Protein AF-A0A9X3MPL4-F1 (afdb_monomer)

Mean predicted aligned error: 15.02 Å

pLDDT: mean 76.93, std 14.43, range [50.47, 96.94]

Structure (mmCIF, N/CA/C/O backbone):
data_AF-A0A9X3MPL4-F1
#
_entry.id   AF-A0A9X3MPL4-F1
#
loop_
_atom_site.group_PDB
_atom_site.id
_atom_site.type_symbol
_atom_site.label_atom_id
_atom_site.label_alt_id
_atom_site.label_comp_id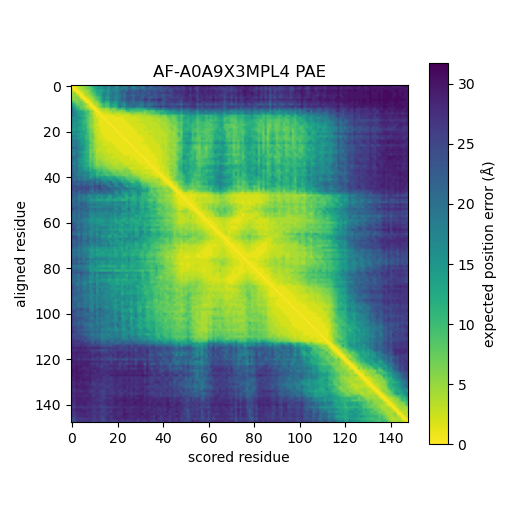
_atom_site.label_asym_id
_atom_site.label_entity_id
_atom_site.label_seq_id
_atom_site.pdbx_PDB_ins_code
_atom_site.Cartn_x
_atom_site.Cartn_y
_atom_site.Cartn_z
_atom_site.occupancy
_atom_site.B_iso_or_equiv
_atom_site.auth_seq_id
_atom_site.auth_comp_id
_atom_site.auth_asym_id
_atom_site.auth_atom_id
_atom_site.pdbx_PDB_model_num
ATOM 1 N N . MET A 1 1 ? 54.221 -13.368 -24.491 1.00 50.50 1 MET A N 1
ATOM 2 C CA . MET A 1 1 ? 53.294 -12.358 -23.941 1.00 50.50 1 MET A CA 1
ATOM 3 C C . MET A 1 1 ? 52.778 -11.534 -25.106 1.00 50.50 1 MET A C 1
ATOM 5 O O . MET A 1 1 ? 53.402 -10.558 -25.491 1.00 50.50 1 MET A O 1
ATOM 9 N N . THR A 1 2 ? 51.720 -12.015 -25.748 1.00 53.31 2 THR A N 1
ATOM 10 C CA . THR A 1 2 ? 51.053 -11.342 -26.865 1.00 53.31 2 THR A CA 1
ATOM 11 C C . THR A 1 2 ? 50.016 -10.391 -26.282 1.00 53.31 2 THR A C 1
ATOM 13 O O . THR A 1 2 ? 49.082 -10.825 -25.610 1.00 53.31 2 THR A O 1
ATOM 16 N N . LEU A 1 3 ? 50.263 -9.094 -26.461 1.00 55.28 3 LEU A N 1
ATOM 17 C CA . LEU A 1 3 ? 49.331 -8.016 -26.155 1.00 55.28 3 LEU A CA 1
ATOM 18 C C . LEU A 1 3 ? 48.072 -8.214 -26.999 1.00 55.28 3 LEU A C 1
ATOM 20 O O . LEU A 1 3 ? 48.168 -8.443 -28.200 1.00 55.28 3 LEU A O 1
ATOM 24 N N . ALA A 1 4 ? 46.926 -8.177 -26.327 1.00 55.19 4 ALA A N 1
ATOM 25 C CA . ALA A 1 4 ? 45.611 -8.320 -26.919 1.00 55.19 4 ALA A CA 1
ATOM 26 C C . ALA A 1 4 ? 45.411 -7.287 -28.033 1.00 55.19 4 ALA A C 1
ATOM 28 O O . ALA A 1 4 ? 45.520 -6.082 -27.792 1.00 55.19 4 ALA A O 1
ATOM 29 N N . ASP A 1 5 ? 45.104 -7.782 -29.231 1.00 50.47 5 ASP A N 1
ATOM 30 C CA . ASP A 1 5 ? 44.473 -7.011 -30.289 1.00 50.47 5 ASP A CA 1
ATOM 31 C C . ASP A 1 5 ? 43.223 -6.352 -29.701 1.00 50.47 5 ASP A C 1
ATOM 33 O O . ASP A 1 5 ? 42.246 -7.016 -29.352 1.00 50.47 5 ASP A O 1
ATOM 37 N N . ALA A 1 6 ? 43.290 -5.034 -29.521 1.00 58.22 6 ALA A N 1
ATOM 38 C CA . ALA A 1 6 ? 42.130 -4.226 -29.213 1.00 58.22 6 ALA A CA 1
ATOM 39 C C . ALA A 1 6 ? 41.207 -4.318 -30.429 1.00 58.22 6 ALA A C 1
ATOM 41 O O . ALA A 1 6 ? 41.437 -3.646 -31.436 1.00 58.22 6 ALA A O 1
ATOM 42 N N . GLU A 1 7 ? 40.222 -5.215 -30.349 1.00 56.03 7 GLU A N 1
ATOM 43 C CA . GLU A 1 7 ? 39.146 -5.356 -31.320 1.00 56.03 7 GLU A CA 1
ATOM 44 C C . GLU A 1 7 ? 38.640 -3.961 -31.682 1.00 56.03 7 GLU A C 1
ATOM 46 O O . GLU A 1 7 ? 38.057 -3.246 -30.863 1.00 56.03 7 GLU A O 1
ATOM 51 N N . ALA A 1 8 ? 38.934 -3.557 -32.917 1.00 55.25 8 ALA A N 1
ATOM 52 C CA . ALA A 1 8 ? 38.439 -2.335 -33.507 1.00 55.25 8 ALA A CA 1
ATOM 53 C C . ALA A 1 8 ? 36.913 -2.430 -33.524 1.00 55.25 8 ALA A C 1
ATOM 55 O O . ALA A 1 8 ? 36.325 -3.046 -34.414 1.00 55.25 8 ALA A O 1
ATOM 56 N N . THR A 1 9 ? 36.265 -1.852 -32.512 1.00 65.31 9 THR A N 1
ATOM 57 C CA . THR A 1 9 ? 34.815 -1.697 -32.503 1.00 65.31 9 THR A CA 1
ATOM 58 C C . THR A 1 9 ? 34.434 -0.993 -33.805 1.00 65.31 9 THR A C 1
ATOM 60 O O . THR A 1 9 ? 34.979 0.083 -34.076 1.00 65.31 9 THR A O 1
ATOM 63 N N . PRO A 1 10 ? 33.564 -1.592 -34.639 1.00 63.91 10 PRO A N 1
ATOM 64 C CA . PRO A 1 10 ? 33.176 -1.019 -35.923 1.00 63.91 10 PRO A CA 1
ATOM 65 C C . PRO A 1 10 ? 32.709 0.420 -35.709 1.00 63.91 10 PRO A C 1
ATOM 67 O O . PRO A 1 10 ? 32.090 0.707 -34.688 1.00 63.91 10 PRO A O 1
ATOM 70 N N . GLY A 1 11 ? 33.049 1.319 -36.638 1.00 73.31 11 GLY A N 1
ATOM 71 C CA . GLY A 1 11 ? 32.842 2.768 -36.542 1.00 73.31 11 GLY A CA 1
ATOM 72 C C . GLY A 1 11 ? 31.374 3.175 -36.416 1.00 73.31 11 GLY A C 1
ATOM 73 O O . GLY A 1 11 ? 30.777 3.697 -37.356 1.00 73.31 11 GLY A O 1
ATOM 74 N N . VAL A 1 12 ? 30.781 2.940 -35.249 1.00 76.06 12 VAL A N 1
ATOM 75 C CA . VAL A 1 12 ? 29.453 3.420 -34.900 1.00 76.06 12 VAL A CA 1
ATOM 76 C C . VAL A 1 12 ? 29.569 4.929 -34.778 1.00 76.06 12 VAL A C 1
ATOM 78 O O . VAL A 1 12 ? 30.249 5.452 -33.897 1.00 76.06 12 VAL A O 1
ATOM 81 N N . ASN A 1 13 ? 28.914 5.633 -35.698 1.00 86.31 13 ASN A N 1
ATOM 82 C CA . ASN A 1 13 ? 28.825 7.082 -35.650 1.00 86.31 13 ASN A CA 1
ATOM 83 C C . ASN A 1 13 ? 28.270 7.491 -34.267 1.00 86.31 13 ASN A C 1
ATOM 85 O O . ASN A 1 13 ? 27.214 6.980 -33.876 1.00 86.31 13 ASN A O 1
ATOM 89 N N . PRO A 1 14 ? 28.938 8.389 -33.517 1.00 86.88 14 PRO A N 1
ATOM 90 C CA . PRO A 1 14 ? 28.518 8.772 -32.166 1.00 86.88 14 PRO A CA 1
ATOM 91 C C . PRO A 1 14 ? 27.070 9.275 -32.118 1.00 86.88 14 PRO A C 1
ATOM 93 O O . PRO A 1 14 ? 26.373 9.053 -31.130 1.00 86.88 14 PRO A O 1
ATOM 96 N N . VAL A 1 15 ? 26.579 9.872 -33.209 1.00 89.19 15 VAL A N 1
ATOM 97 C CA . VAL A 1 15 ? 25.176 10.291 -33.344 1.00 89.19 15 VAL A CA 1
ATOM 98 C C . VAL A 1 15 ? 24.225 9.097 -33.232 1.00 89.19 15 VAL A C 1
ATOM 100 O O . VAL A 1 15 ? 23.222 9.164 -32.525 1.00 89.19 15 VAL A O 1
ATOM 103 N N . VAL A 1 16 ? 24.554 7.977 -33.879 1.00 90.94 16 VAL A N 1
ATOM 104 C CA . VAL A 1 16 ? 23.744 6.751 -33.843 1.00 90.94 16 VAL A CA 1
ATOM 105 C C . VAL A 1 16 ? 23.752 6.144 -32.439 1.00 90.94 16 VAL A C 1
ATOM 107 O O . VAL A 1 16 ? 22.699 5.750 -31.942 1.00 90.94 16 VAL A O 1
ATOM 110 N N . ALA A 1 17 ? 24.901 6.137 -31.756 1.00 89.56 17 ALA A N 1
ATOM 111 C CA . ALA A 1 17 ? 24.995 5.644 -30.381 1.00 89.56 17 ALA A CA 1
ATOM 112 C C . ALA A 1 17 ? 24.127 6.465 -29.405 1.00 89.56 17 ALA A C 1
ATOM 114 O O . ALA A 1 17 ? 23.395 5.891 -28.596 1.00 89.56 17 ALA A O 1
ATOM 115 N N . ILE A 1 18 ? 24.142 7.800 -29.514 1.00 93.44 18 ILE A N 1
ATOM 116 C CA . ILE A 1 18 ? 23.319 8.693 -28.679 1.00 93.44 18 ILE A CA 1
ATOM 117 C C . ILE A 1 18 ? 21.821 8.462 -28.930 1.00 93.44 18 ILE A C 1
ATOM 119 O O . ILE A 1 18 ? 21.031 8.415 -27.982 1.00 93.44 18 ILE A O 1
ATOM 123 N N . LEU A 1 19 ? 21.413 8.274 -30.188 1.00 95.06 19 LEU A N 1
ATOM 124 C CA . LEU A 1 19 ? 20.019 7.978 -30.532 1.00 95.06 19 LEU A CA 1
ATOM 125 C C . LEU A 1 19 ? 19.551 6.643 -29.936 1.00 95.06 19 LEU A C 1
ATOM 127 O O . LEU A 1 19 ? 18.458 6.576 -29.379 1.00 95.06 19 LEU A O 1
ATOM 131 N N . ILE A 1 20 ? 20.384 5.600 -29.979 1.00 94.56 20 ILE A N 1
ATOM 132 C CA . ILE A 1 20 ? 20.049 4.296 -29.387 1.00 94.56 20 ILE A CA 1
AT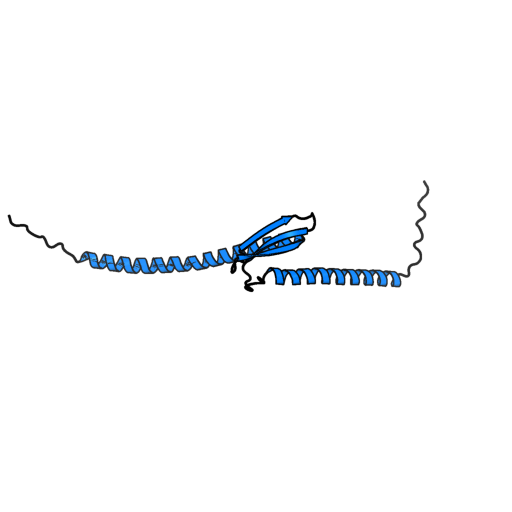OM 133 C C . ILE A 1 20 ? 19.930 4.405 -27.862 1.00 94.56 20 ILE A C 1
ATOM 135 O O . ILE A 1 20 ? 18.941 3.945 -27.290 1.00 94.56 20 ILE A O 1
ATOM 139 N N . LEU A 1 21 ? 20.899 5.044 -27.198 1.00 95.81 21 LEU A N 1
ATOM 140 C CA . LEU A 1 21 ? 20.888 5.194 -25.740 1.00 95.81 21 LEU A CA 1
ATOM 141 C C . LEU A 1 21 ? 19.695 6.023 -25.255 1.00 95.81 21 LEU A C 1
ATOM 143 O O . LEU A 1 21 ? 19.040 5.645 -24.285 1.00 95.81 21 LEU A O 1
ATOM 147 N N . SER A 1 22 ? 19.375 7.121 -25.943 1.00 94.75 22 SER A N 1
ATOM 148 C CA . SER A 1 22 ? 18.213 7.951 -25.605 1.00 94.75 22 SER A CA 1
ATOM 149 C C . SER A 1 22 ? 16.891 7.216 -25.831 1.00 94.75 22 SER A C 1
ATOM 151 O O . SER A 1 22 ? 16.008 7.283 -24.974 1.00 94.75 22 SER A O 1
ATOM 153 N N . ALA A 1 23 ? 16.765 6.445 -26.916 1.00 96.75 23 ALA A N 1
ATOM 154 C CA . ALA A 1 23 ? 15.596 5.606 -27.159 1.00 96.75 23 ALA A CA 1
ATOM 155 C C . ALA A 1 23 ? 15.430 4.534 -26.069 1.00 96.75 23 ALA A C 1
ATOM 157 O O . ALA A 1 23 ? 14.341 4.388 -25.512 1.00 96.75 23 ALA A O 1
ATOM 158 N N . MET A 1 24 ? 16.506 3.830 -25.702 1.00 96.19 24 MET A N 1
ATOM 159 C CA . MET A 1 24 ? 16.485 2.848 -24.614 1.00 96.19 24 MET A CA 1
ATOM 160 C C . MET A 1 24 ? 16.114 3.479 -23.270 1.00 96.19 24 MET A C 1
ATOM 162 O O . MET A 1 24 ? 15.264 2.944 -22.557 1.00 96.19 24 MET A O 1
ATOM 166 N N . ALA A 1 25 ? 16.705 4.627 -22.934 1.00 96.94 25 ALA A N 1
ATOM 167 C CA . ALA A 1 25 ? 16.374 5.361 -21.719 1.00 96.94 25 ALA A CA 1
ATOM 168 C C . ALA A 1 25 ? 14.894 5.777 -21.704 1.00 96.94 25 ALA A C 1
ATOM 170 O O . ALA A 1 25 ? 14.213 5.583 -20.698 1.00 96.94 25 ALA A O 1
ATOM 171 N N . GLY A 1 26 ? 14.366 6.268 -22.828 1.00 96.88 26 GLY A N 1
ATOM 172 C CA . GLY A 1 26 ? 12.952 6.613 -22.972 1.00 96.88 26 GLY A CA 1
ATOM 173 C C . GLY A 1 26 ? 12.025 5.416 -22.750 1.00 96.88 26 GLY A C 1
ATOM 174 O O . GLY A 1 26 ? 11.061 5.517 -21.990 1.00 96.88 26 GLY A O 1
ATOM 175 N N . VAL A 1 27 ? 12.338 4.260 -23.345 1.00 95.88 27 VAL A N 1
ATOM 176 C CA . VAL A 1 27 ? 11.569 3.020 -23.144 1.00 95.88 27 VAL A CA 1
ATOM 177 C C . VAL A 1 27 ? 11.585 2.601 -21.676 1.00 95.88 27 VAL A C 1
ATOM 179 O O . VAL A 1 27 ? 10.525 2.310 -21.121 1.00 95.88 27 VAL A O 1
ATOM 182 N N . LEU A 1 28 ? 12.752 2.624 -21.023 1.00 94.81 28 LEU A N 1
ATOM 183 C CA . LEU A 1 28 ? 12.864 2.306 -19.600 1.00 94.81 28 LEU A CA 1
ATOM 184 C C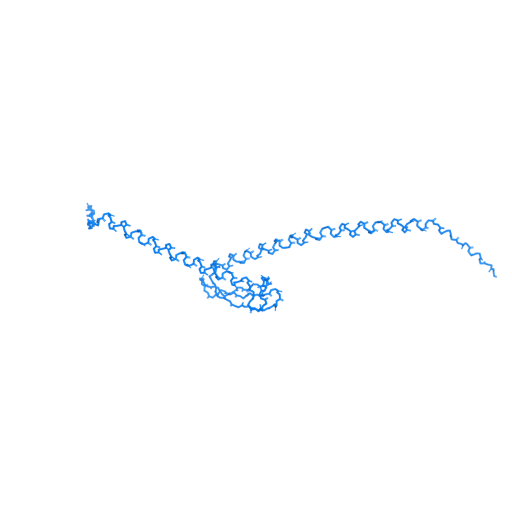 . LEU A 1 28 ? 12.004 3.247 -18.756 1.00 94.81 28 LEU A C 1
ATOM 186 O O . LEU A 1 28 ? 11.200 2.772 -17.959 1.00 94.81 28 LEU A O 1
ATOM 190 N N . VAL A 1 29 ? 12.098 4.561 -18.970 1.00 95.38 29 VAL A N 1
ATOM 191 C CA . VAL A 1 29 ? 11.290 5.550 -18.241 1.00 95.38 29 VAL A CA 1
ATOM 192 C C . VAL A 1 29 ? 9.795 5.282 -18.415 1.00 95.38 29 VAL A C 1
ATOM 194 O O . VAL A 1 29 ? 9.061 5.311 -17.431 1.00 95.38 29 VAL A O 1
ATOM 197 N N . VAL A 1 30 ? 9.328 4.964 -19.625 1.00 93.06 30 VAL A N 1
ATOM 198 C CA . VAL A 1 30 ? 7.908 4.658 -19.877 1.00 93.06 30 VAL A CA 1
ATOM 199 C C . VAL A 1 30 ? 7.471 3.369 -19.180 1.00 93.06 30 VAL A C 1
ATOM 201 O O . VAL A 1 30 ? 6.382 3.329 -18.602 1.00 93.06 30 VAL A O 1
ATOM 204 N N . VAL A 1 31 ? 8.295 2.319 -19.217 1.00 91.31 31 VAL A N 1
ATOM 205 C CA . VAL A 1 31 ? 8.008 1.048 -18.535 1.00 91.31 31 VAL A CA 1
ATOM 206 C C . VAL A 1 31 ? 7.946 1.266 -17.026 1.00 91.31 31 VAL A C 1
ATOM 208 O O . VAL A 1 31 ? 6.949 0.891 -16.412 1.00 91.31 31 VAL A O 1
ATOM 211 N N . PHE A 1 32 ? 8.940 1.943 -16.445 1.00 85.19 32 PHE A N 1
ATOM 212 C CA . PHE A 1 32 ? 8.952 2.297 -15.026 1.00 85.19 32 PHE A CA 1
ATOM 213 C C . PHE A 1 32 ? 7.752 3.169 -14.650 1.00 85.19 32 PHE A C 1
ATOM 215 O O . PHE A 1 32 ? 7.044 2.867 -13.695 1.00 85.19 32 PHE A O 1
ATOM 222 N N . ALA A 1 33 ? 7.445 4.211 -15.421 1.00 86.25 33 ALA A N 1
ATOM 223 C CA . ALA A 1 33 ? 6.290 5.059 -15.151 1.00 86.25 33 ALA A CA 1
ATOM 224 C C . ALA A 1 33 ? 4.977 4.259 -15.184 1.00 86.25 33 ALA A C 1
ATOM 226 O O . ALA A 1 33 ? 4.115 4.461 -14.329 1.00 86.25 33 ALA A O 1
ATOM 227 N N . ARG A 1 34 ? 4.819 3.318 -16.126 1.00 85.62 34 ARG A N 1
ATOM 228 C CA . ARG A 1 34 ? 3.632 2.454 -16.194 1.00 85.62 34 ARG A CA 1
ATOM 229 C C . ARG A 1 34 ? 3.539 1.480 -15.031 1.00 85.62 34 ARG A C 1
ATOM 231 O O . ARG A 1 34 ? 2.445 1.325 -14.486 1.00 85.62 34 ARG A O 1
ATOM 238 N N . THR A 1 35 ? 4.636 0.834 -14.645 1.00 78.94 35 THR A N 1
ATOM 239 C CA . THR A 1 35 ? 4.630 -0.098 -13.512 1.00 78.94 35 THR A CA 1
ATOM 240 C C . THR A 1 35 ? 4.309 0.645 -12.221 1.00 78.94 35 THR A C 1
ATOM 242 O O . THR A 1 35 ? 3.366 0.253 -11.531 1.00 78.94 35 THR A O 1
ATOM 245 N N . PHE A 1 36 ? 4.957 1.787 -11.972 1.00 74.94 36 PHE A N 1
ATOM 246 C CA . PHE A 1 36 ? 4.651 2.660 -10.838 1.00 74.94 36 PHE A CA 1
ATOM 247 C C . PHE A 1 36 ? 3.205 3.163 -10.859 1.00 74.94 36 PHE A C 1
ATOM 249 O O . PHE A 1 36 ? 2.514 3.073 -9.848 1.00 74.94 36 PHE A O 1
ATOM 256 N N . ALA A 1 37 ? 2.700 3.646 -11.995 1.00 74.56 37 ALA A N 1
ATOM 257 C CA . ALA A 1 37 ? 1.320 4.120 -12.092 1.00 74.56 37 ALA A CA 1
ATOM 258 C C . ALA A 1 37 ? 0.301 2.992 -11.859 1.00 74.56 37 ALA A C 1
ATOM 260 O O . ALA A 1 37 ? -0.723 3.214 -11.212 1.00 74.56 37 ALA A O 1
ATOM 261 N N . SER A 1 38 ? 0.569 1.780 -12.357 1.00 71.50 38 SER A N 1
ATOM 262 C CA . SER A 1 38 ? -0.289 0.616 -12.111 1.00 71.50 38 SER A CA 1
ATOM 263 C C . SER A 1 38 ? -0.293 0.219 -10.636 1.00 71.50 38 SER A C 1
ATOM 265 O O . SER A 1 38 ? -1.370 -0.008 -10.085 1.00 71.50 38 SER A O 1
ATOM 267 N N . ALA A 1 39 ? 0.876 0.253 -9.986 1.00 66.56 39 ALA A N 1
ATOM 268 C CA . ALA A 1 39 ? 1.016 0.015 -8.558 1.00 66.56 39 ALA A CA 1
ATOM 269 C C . ALA A 1 39 ? 0.263 1.086 -7.756 1.00 66.56 39 ALA A C 1
ATOM 271 O O . ALA A 1 39 ? -0.526 0.770 -6.878 1.00 66.56 39 ALA A O 1
ATOM 272 N N . HIS A 1 40 ? 0.384 2.365 -8.109 1.00 67.31 40 HIS A N 1
ATOM 273 C CA . HIS A 1 40 ? -0.375 3.429 -7.447 1.00 67.31 40 HIS A CA 1
ATOM 274 C C . HIS A 1 40 ? -1.894 3.301 -7.638 1.00 67.31 40 HIS A C 1
ATOM 276 O O . HIS A 1 40 ? -2.659 3.564 -6.710 1.00 67.31 40 HIS A O 1
ATOM 282 N N . ARG A 1 41 ? -2.359 2.869 -8.815 1.00 66.31 41 ARG A N 1
ATOM 283 C CA . ARG A 1 41 ? -3.793 2.648 -9.056 1.00 66.31 41 ARG A CA 1
ATOM 284 C C . ARG A 1 41 ? -4.333 1.425 -8.324 1.00 66.31 41 ARG A C 1
ATOM 286 O O . ARG A 1 41 ? -5.487 1.460 -7.895 1.00 66.31 41 ARG A O 1
ATOM 293 N N . SER A 1 42 ? -3.544 0.361 -8.171 1.00 60.44 42 SER A N 1
ATOM 294 C CA . SER A 1 42 ? -3.953 -0.769 -7.336 1.00 60.44 42 SER A CA 1
ATOM 295 C C . SER A 1 42 ? -4.018 -0.346 -5.869 1.00 60.44 42 SER A C 1
ATOM 297 O O . SER A 1 42 ? -5.025 -0.634 -5.228 1.00 60.44 42 SER A O 1
ATOM 299 N N . ARG A 1 43 ? -3.062 0.455 -5.377 1.00 65.62 43 ARG A N 1
ATOM 300 C CA . ARG A 1 43 ? -3.064 1.001 -4.004 1.00 65.62 43 ARG A CA 1
ATOM 301 C C . ARG A 1 43 ? -4.358 1.741 -3.643 1.00 65.62 43 ARG A C 1
ATOM 303 O O . ARG A 1 43 ? -4.910 1.513 -2.573 1.00 65.62 43 ARG A O 1
ATOM 310 N N . GLY A 1 44 ? -4.919 2.545 -4.550 1.00 62.53 44 GLY A N 1
ATOM 311 C CA . GLY A 1 44 ? -6.214 3.208 -4.315 1.00 62.53 44 GLY A CA 1
ATOM 312 C C . GLY A 1 44 ? -7.393 2.233 -4.147 1.00 62.53 44 GLY A C 1
ATOM 313 O O . GLY A 1 44 ? -8.284 2.458 -3.325 1.00 62.53 44 GLY A O 1
ATOM 314 N N . LYS A 1 45 ? -7.375 1.109 -4.877 1.00 62.66 45 LYS A N 1
ATOM 315 C CA . LYS A 1 45 ? -8.381 0.037 -4.761 1.00 62.66 45 LYS A CA 1
ATOM 316 C C . LYS A 1 45 ? -8.176 -0.844 -3.527 1.00 62.66 45 LYS A C 1
ATOM 318 O O . LYS A 1 45 ? -9.129 -1.470 -3.071 1.00 62.66 45 LYS A O 1
ATOM 323 N N . LEU A 1 46 ? -6.959 -0.895 -2.985 1.00 64.56 46 LEU A N 1
ATOM 324 C CA . LEU A 1 46 ? -6.673 -1.586 -1.730 1.00 64.56 46 LEU A CA 1
ATOM 325 C C . LEU A 1 46 ? -7.217 -0.850 -0.506 1.00 64.56 46 LEU A C 1
ATOM 327 O O . LEU A 1 46 ? -7.351 -1.481 0.532 1.00 64.56 46 LEU A O 1
ATOM 331 N N . ARG A 1 47 ? -7.528 0.444 -0.574 1.00 69.81 47 ARG A N 1
ATOM 332 C CA . ARG A 1 47 ? -8.041 1.162 0.603 1.00 69.81 47 ARG A CA 1
ATOM 333 C C . ARG A 1 47 ? -9.536 0.933 0.796 1.00 69.81 47 ARG A C 1
ATOM 335 O O . ARG A 1 47 ? -9.943 0.427 1.833 1.00 69.81 47 ARG A O 1
ATOM 342 N N . HIS A 1 48 ? -10.305 1.076 -0.275 1.00 81.25 48 HIS A N 1
ATOM 343 C CA . HIS A 1 48 ? -11.759 1.009 -0.207 1.00 81.25 48 HIS A CA 1
ATOM 344 C C . HIS A 1 48 ? -12.280 -0.429 -0.222 1.00 81.25 48 HIS A C 1
ATOM 346 O O . HIS A 1 48 ? -11.885 -1.251 -1.058 1.00 81.25 48 HIS A O 1
ATOM 352 N N . CYS A 1 49 ? -13.209 -0.744 0.673 1.00 84.75 49 CYS A N 1
ATOM 353 C CA . CYS A 1 49 ? -13.949 -1.994 0.645 1.00 84.75 49 CYS A CA 1
ATOM 354 C C . CYS A 1 49 ? -14.901 -2.023 -0.565 1.00 84.75 49 CYS A C 1
ATOM 356 O O . CYS A 1 49 ? -15.693 -1.101 -0.726 1.00 84.75 49 CYS A O 1
ATOM 358 N N . PRO A 1 50 ? -14.917 -3.075 -1.404 1.00 85.69 50 PRO A N 1
ATOM 359 C CA . PRO A 1 50 ? -15.840 -3.141 -2.540 1.00 85.69 50 PRO A CA 1
ATOM 360 C C . PRO A 1 50 ? -17.310 -3.323 -2.128 1.00 85.69 50 PRO A C 1
ATOM 362 O O . PRO A 1 50 ? -18.185 -3.213 -2.978 1.00 85.69 50 PRO A O 1
ATOM 365 N N . VAL A 1 51 ? -17.575 -3.647 -0.856 1.00 90.12 51 VAL A N 1
ATOM 366 C CA . VAL A 1 51 ? -18.927 -3.895 -0.334 1.00 90.12 51 VAL A CA 1
ATOM 367 C C . VAL A 1 51 ? -19.513 -2.645 0.314 1.00 90.12 51 VAL A C 1
ATOM 369 O O . VAL A 1 51 ? -20.613 -2.241 -0.040 1.00 90.12 51 VAL A O 1
ATOM 372 N N . CYS A 1 52 ? -18.795 -2.033 1.261 1.00 90.44 52 CYS A N 1
ATOM 373 C CA . CYS A 1 52 ? -19.286 -0.863 2.000 1.00 90.44 52 CYS A CA 1
ATOM 374 C C . CYS A 1 52 ? -18.615 0.456 1.604 1.00 90.44 52 CYS A C 1
ATOM 376 O O . CYS A 1 52 ? -18.987 1.493 2.135 1.00 90.44 52 CYS A O 1
ATOM 378 N N . HIS A 1 53 ? -17.625 0.430 0.706 1.00 86.88 53 HIS A N 1
ATOM 379 C CA . HIS A 1 53 ? -16.792 1.583 0.335 1.00 86.88 53 HIS A CA 1
ATOM 380 C C . HIS A 1 53 ? -15.995 2.225 1.479 1.00 86.88 53 HIS A C 1
ATOM 382 O O . HIS A 1 53 ? -15.299 3.203 1.238 1.00 86.88 53 HIS A O 1
ATOM 388 N N . GLY A 1 54 ? -16.022 1.640 2.677 1.00 84.31 54 GLY A N 1
ATOM 389 C CA . GLY A 1 54 ? -15.213 2.068 3.810 1.00 84.31 54 GLY A CA 1
ATOM 390 C C . GLY A 1 54 ? -13.720 1.836 3.623 1.00 84.31 54 GLY A C 1
ATOM 391 O O . GLY A 1 54 ? -13.310 0.865 2.978 1.00 84.31 54 GLY A O 1
ATOM 392 N N . ASP A 1 55 ? -12.924 2.695 4.254 1.00 82.38 55 ASP A N 1
ATOM 393 C CA . ASP A 1 55 ? -11.455 2.664 4.215 1.00 82.38 55 ASP A CA 1
ATOM 394 C C . ASP A 1 55 ? -10.827 1.955 5.421 1.00 82.38 55 ASP A C 1
ATOM 396 O O . ASP A 1 55 ? -9.621 1.700 5.458 1.00 82.38 55 ASP A O 1
ATOM 400 N N . ALA A 1 56 ? -11.637 1.605 6.423 1.00 79.19 56 ALA A N 1
ATOM 401 C CA . ALA A 1 56 ? -11.148 0.965 7.632 1.00 79.19 56 ALA A CA 1
ATOM 402 C C . ALA A 1 56 ? -10.709 -0.486 7.366 1.00 79.19 56 ALA A C 1
ATOM 404 O O . ALA A 1 56 ? -11.469 -1.303 6.834 1.00 79.19 56 ALA A O 1
ATOM 405 N N . LEU A 1 57 ? -9.501 -0.838 7.817 1.00 82.88 57 LEU A N 1
ATOM 406 C CA . LEU A 1 57 ? -8.936 -2.192 7.778 1.00 82.88 57 LEU A CA 1
ATOM 407 C C . LEU A 1 57 ? -8.746 -2.746 9.197 1.00 82.88 57 LEU A C 1
ATOM 409 O O . LEU A 1 57 ? -8.053 -2.162 10.036 1.00 82.88 57 LEU A O 1
ATOM 413 N N . ARG A 1 58 ? -9.353 -3.905 9.466 1.00 85.69 58 ARG A N 1
ATOM 414 C CA . ARG A 1 58 ? -9.355 -4.549 10.789 1.00 85.69 58 ARG A CA 1
ATOM 415 C C . ARG A 1 58 ? -8.297 -5.625 10.946 1.00 85.69 58 ARG A C 1
ATOM 417 O O . ARG A 1 58 ? -7.669 -5.680 11.998 1.00 85.69 58 ARG A O 1
ATOM 424 N N . ASP A 1 59 ? -8.083 -6.447 9.931 1.00 86.88 59 ASP A N 1
ATOM 425 C CA . ASP A 1 59 ? -7.101 -7.529 9.991 1.00 86.88 59 ASP A CA 1
ATOM 426 C C . ASP A 1 59 ? -6.411 -7.705 8.635 1.00 86.88 59 ASP A C 1
ATOM 428 O O . ASP A 1 59 ? -7.005 -7.451 7.580 1.00 86.88 59 ASP A O 1
ATOM 432 N N . VAL A 1 60 ? -5.147 -8.115 8.678 1.00 87.56 60 VAL A N 1
ATOM 433 C CA . VAL A 1 60 ? -4.302 -8.377 7.513 1.00 87.56 60 VAL A CA 1
ATOM 434 C C . VAL A 1 60 ? -3.594 -9.698 7.757 1.00 87.56 60 VAL A C 1
ATOM 436 O O . VAL A 1 60 ? -2.822 -9.828 8.702 1.00 87.56 60 VAL A O 1
ATOM 439 N N . ARG A 1 61 ? -3.847 -10.676 6.891 1.00 90.75 61 ARG A N 1
ATOM 440 C CA . ARG A 1 61 ? -3.148 -11.962 6.902 1.00 90.75 61 ARG A CA 1
ATOM 441 C C . ARG A 1 61 ? -2.363 -12.111 5.622 1.00 90.75 61 ARG A C 1
ATOM 443 O O . ARG A 1 61 ? -2.934 -11.954 4.541 1.00 90.75 61 ARG A O 1
ATOM 450 N N . ASP A 1 62 ? -1.088 -12.426 5.742 1.00 90.19 62 ASP A N 1
ATOM 451 C CA . ASP A 1 62 ? -0.229 -12.720 4.613 1.00 90.19 62 ASP A CA 1
ATOM 452 C C . ASP A 1 62 ? 0.040 -14.220 4.509 1.00 90.19 62 ASP A C 1
ATOM 454 O O . ASP A 1 62 ? 0.203 -14.936 5.493 1.00 90.19 62 ASP A O 1
ATOM 458 N N . GLU A 1 63 ? 0.058 -14.704 3.277 1.00 92.25 63 GLU A N 1
ATOM 459 C CA . GLU A 1 63 ? 0.447 -16.062 2.949 1.00 92.25 63 GLU A CA 1
ATOM 460 C C . GLU A 1 63 ? 1.414 -15.994 1.774 1.00 92.25 63 GLU A C 1
ATOM 462 O O . GLU A 1 63 ? 1.108 -15.482 0.692 1.00 92.25 63 GLU A O 1
ATOM 467 N N . ARG A 1 64 ? 2.644 -16.446 1.998 1.00 89.31 64 ARG A N 1
ATOM 468 C CA . ARG A 1 64 ? 3.688 -16.365 0.982 1.00 89.31 64 ARG A CA 1
ATOM 469 C C . ARG A 1 64 ? 3.479 -17.480 -0.042 1.00 89.31 64 ARG A C 1
ATOM 471 O O . ARG A 1 64 ? 3.646 -18.646 0.288 1.00 89.31 64 ARG A O 1
ATOM 478 N N . ILE A 1 65 ? 3.128 -17.115 -1.280 1.00 91.00 65 ILE A N 1
ATOM 479 C CA . ILE A 1 65 ? 2.960 -18.085 -2.379 1.00 91.00 65 ILE A CA 1
ATOM 480 C C . ILE A 1 65 ? 4.309 -18.371 -3.050 1.00 91.00 65 ILE A C 1
ATOM 482 O O . ILE A 1 65 ? 4.604 -19.508 -3.403 1.00 91.00 65 ILE A O 1
ATOM 486 N N . SER A 1 66 ? 5.125 -17.334 -3.259 1.00 90.12 66 SER A N 1
ATOM 487 C CA . SER A 1 66 ? 6.454 -17.444 -3.867 1.00 90.12 66 SER A CA 1
ATOM 488 C C . SER A 1 66 ? 7.423 -16.419 -3.274 1.00 90.12 66 SER A C 1
ATOM 490 O O . SER A 1 66 ? 7.049 -15.585 -2.443 1.00 90.12 66 SER A O 1
ATOM 492 N N . ASP A 1 67 ? 8.677 -16.442 -3.726 1.00 85.88 67 ASP A N 1
ATOM 493 C CA . ASP A 1 67 ? 9.677 -15.457 -3.307 1.00 85.88 67 ASP A CA 1
ATOM 494 C C . ASP A 1 67 ? 9.307 -14.025 -3.704 1.00 85.88 67 ASP A C 1
ATOM 496 O O . ASP A 1 67 ? 9.658 -13.088 -2.986 1.00 85.88 67 ASP A O 1
ATOM 500 N N . VAL A 1 68 ? 8.562 -13.866 -4.804 1.00 83.75 68 VAL A N 1
ATOM 501 C CA . VAL A 1 68 ? 8.214 -12.566 -5.397 1.00 83.75 68 VAL A CA 1
ATOM 502 C C . VAL A 1 68 ? 6.753 -12.186 -5.133 1.00 83.75 68 VAL A C 1
ATOM 504 O O . VAL A 1 68 ? 6.424 -11.003 -5.097 1.00 83.75 68 VAL A O 1
ATOM 507 N N . SER A 1 69 ? 5.869 -13.165 -4.917 1.00 84.88 69 SER A N 1
ATOM 508 C CA . SER A 1 69 ? 4.428 -12.949 -4.749 1.00 84.88 69 SER A CA 1
ATOM 509 C C . SER A 1 69 ? 3.908 -13.448 -3.403 1.00 84.88 69 SER A C 1
ATOM 511 O O . SE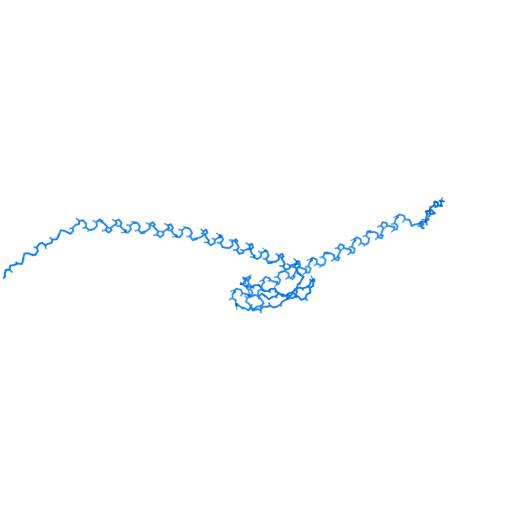R A 1 69 ? 4.117 -14.604 -3.031 1.00 84.88 69 SER A O 1
ATOM 513 N N . SER A 1 70 ? 3.120 -12.621 -2.728 1.00 87.69 70 SER A N 1
ATOM 514 C CA . SER A 1 70 ? 2.350 -12.987 -1.542 1.00 87.69 70 SER A CA 1
ATOM 515 C C . SER A 1 70 ? 0.850 -12.877 -1.814 1.00 87.69 70 SER A C 1
ATOM 517 O O . SER A 1 70 ? 0.380 -11.970 -2.507 1.00 87.69 70 SER A O 1
ATOM 519 N N . GLN A 1 71 ? 0.086 -13.820 -1.267 1.00 91.69 71 GLN A N 1
ATOM 520 C CA . GLN A 1 71 ? -1.350 -13.675 -1.100 1.00 91.69 71 GLN A CA 1
ATOM 521 C C . GLN A 1 71 ? -1.614 -12.890 0.174 1.00 91.69 71 GLN A C 1
ATOM 523 O O . GLN A 1 71 ? -0.969 -13.100 1.197 1.00 91.69 71 GLN A O 1
ATOM 528 N N . VAL A 1 72 ? -2.580 -11.990 0.119 1.00 88.88 72 VAL A N 1
ATOM 529 C CA . VAL A 1 72 ? -2.957 -11.156 1.251 1.00 88.88 72 VAL A CA 1
ATOM 530 C C . VAL A 1 72 ? -4.457 -11.228 1.400 1.00 88.88 72 VAL A C 1
ATOM 532 O O . VAL A 1 72 ? -5.202 -10.991 0.445 1.00 88.88 72 VAL A O 1
ATOM 535 N N . SER A 1 73 ? -4.893 -11.570 2.603 1.00 92.00 73 SER A N 1
ATOM 536 C CA . SER A 1 73 ? -6.285 -11.518 3.015 1.00 92.00 73 SER A CA 1
ATOM 537 C C . SER A 1 73 ? -6.484 -10.288 3.890 1.00 92.00 73 SER A C 1
ATOM 539 O O . SER A 1 73 ? -5.882 -10.169 4.952 1.00 92.00 73 SER A O 1
ATOM 541 N N . LEU A 1 74 ? -7.328 -9.371 3.434 1.00 88.81 74 LEU A N 1
ATOM 542 C CA . LEU A 1 74 ? -7.654 -8.130 4.129 1.00 88.81 74 LEU A CA 1
ATOM 543 C C . LEU A 1 74 ? -9.082 -8.217 4.662 1.00 88.81 74 LEU A C 1
ATOM 545 O O . LEU A 1 74 ? -9.995 -8.548 3.899 1.00 88.81 74 LEU A O 1
ATOM 549 N N . GLN A 1 75 ? -9.285 -7.875 5.931 1.00 92.44 75 GLN A N 1
ATOM 550 C CA . GLN A 1 75 ? -10.608 -7.758 6.536 1.00 92.44 75 GLN A CA 1
ATOM 551 C C . GLN A 1 75 ? -11.011 -6.287 6.657 1.00 92.44 75 GLN A C 1
ATOM 553 O O . GLN A 1 75 ? -10.325 -5.496 7.307 1.00 92.44 75 GLN A O 1
ATOM 558 N N . CYS A 1 76 ? -12.149 -5.922 6.067 1.00 89.75 76 CYS A N 1
ATOM 559 C CA . CYS A 1 76 ? -12.738 -4.597 6.247 1.00 89.75 76 CYS A CA 1
ATOM 560 C C . CYS A 1 76 ? -13.152 -4.382 7.713 1.00 89.75 76 CYS A C 1
ATOM 562 O O . CYS A 1 76 ? -13.744 -5.267 8.326 1.00 89.75 76 CYS A O 1
ATOM 564 N N . GLY A 1 77 ? -12.865 -3.210 8.274 1.00 87.62 77 GLY A N 1
ATOM 565 C CA 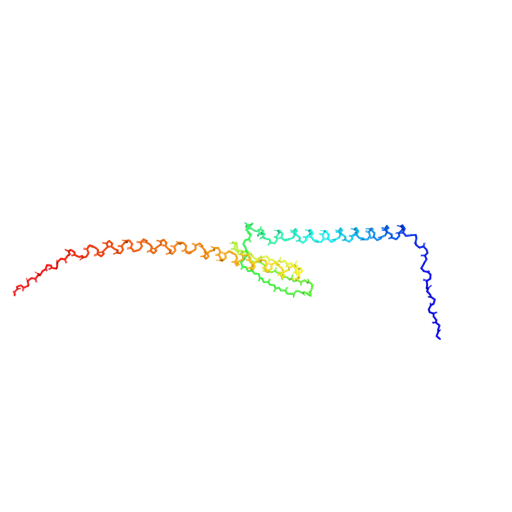. GLY A 1 77 ? -13.223 -2.862 9.647 1.00 87.62 77 GLY A CA 1
ATOM 566 C C . GLY A 1 77 ? -14.680 -2.483 9.858 1.00 87.62 77 GLY A C 1
ATOM 567 O O . GLY A 1 77 ? -15.185 -2.688 10.955 1.00 87.62 77 GLY A O 1
ATOM 568 N N . GLU A 1 78 ? -15.373 -2.025 8.817 1.00 90.00 78 GLU A N 1
ATOM 569 C CA . GLU A 1 78 ? -16.791 -1.661 8.906 1.00 90.00 78 GLU A CA 1
ATOM 570 C C . GLU A 1 78 ? -17.704 -2.875 8.705 1.00 90.00 78 GLU A C 1
ATOM 572 O O . GLU A 1 78 ? -18.457 -3.255 9.595 1.00 90.00 78 GLU A O 1
ATOM 577 N N . CYS A 1 79 ? -17.619 -3.528 7.541 1.00 92.50 79 CYS A N 1
ATOM 578 C CA . CYS A 1 79 ? -18.515 -4.637 7.193 1.00 92.50 79 CYS A CA 1
ATOM 579 C C . CYS A 1 79 ? -17.934 -6.029 7.488 1.00 92.50 79 CYS A C 1
ATOM 581 O O . CYS A 1 79 ? -18.572 -7.031 7.179 1.00 92.50 79 CYS A O 1
ATOM 583 N N . SER A 1 80 ? -16.716 -6.123 8.039 1.00 93.12 80 SER A N 1
ATOM 584 C CA . SER A 1 80 ? -16.026 -7.392 8.354 1.00 93.12 80 SER A CA 1
ATOM 585 C C . SER A 1 80 ? -15.788 -8.339 7.166 1.00 93.12 80 SER A C 1
ATOM 587 O O . SER A 1 80 ? -15.334 -9.468 7.367 1.00 93.12 80 SER A O 1
ATOM 589 N N . THR A 1 81 ? -16.044 -7.889 5.933 1.00 92.56 81 THR A N 1
ATOM 590 C CA . THR A 1 81 ? -15.833 -8.681 4.715 1.00 92.56 81 THR A CA 1
ATOM 591 C C . THR A 1 81 ? -14.349 -8.954 4.503 1.00 92.56 81 THR A C 1
ATOM 593 O O . THR A 1 81 ? -13.519 -8.045 4.585 1.00 92.56 81 THR A O 1
ATOM 596 N N . TRP A 1 82 ? -14.033 -10.208 4.180 1.00 93.44 82 TRP A N 1
ATOM 597 C CA . TRP A 1 82 ? -12.701 -10.630 3.766 1.00 93.44 82 TRP A CA 1
ATOM 598 C C . TRP A 1 82 ? -12.539 -10.501 2.255 1.00 93.44 82 TRP A C 1
ATOM 600 O O . TRP A 1 82 ? -13.376 -10.976 1.488 1.00 93.44 82 TRP A O 1
ATOM 610 N N . ARG A 1 83 ? -11.421 -9.923 1.818 1.00 89.56 83 ARG A N 1
ATOM 611 C CA . ARG A 1 83 ? -10.990 -9.936 0.416 1.00 89.56 83 ARG A CA 1
ATOM 612 C C . ARG A 1 83 ? -9.604 -10.542 0.300 1.00 89.56 83 ARG A C 1
ATOM 614 O O . ARG A 1 83 ? -8.759 -10.326 1.164 1.00 89.56 83 ARG A O 1
ATOM 621 N N . ARG A 1 84 ? -9.373 -11.276 -0.786 1.00 90.56 84 ARG A N 1
ATOM 622 C CA . ARG A 1 84 ? -8.072 -11.863 -1.113 1.00 90.56 84 ARG A CA 1
ATOM 623 C C . ARG A 1 84 ? -7.480 -11.165 -2.321 1.00 90.56 84 ARG A C 1
ATOM 625 O O . ARG A 1 84 ? -8.192 -10.877 -3.281 1.00 90.56 84 ARG A O 1
ATOM 632 N N . MET A 1 85 ? -6.180 -10.934 -2.281 1.00 86.12 85 MET A N 1
ATOM 633 C CA . MET A 1 85 ? -5.432 -10.351 -3.385 1.00 86.12 85 MET A CA 1
ATOM 634 C C . MET A 1 85 ? -4.033 -10.950 -3.460 1.00 86.12 85 MET A C 1
ATOM 636 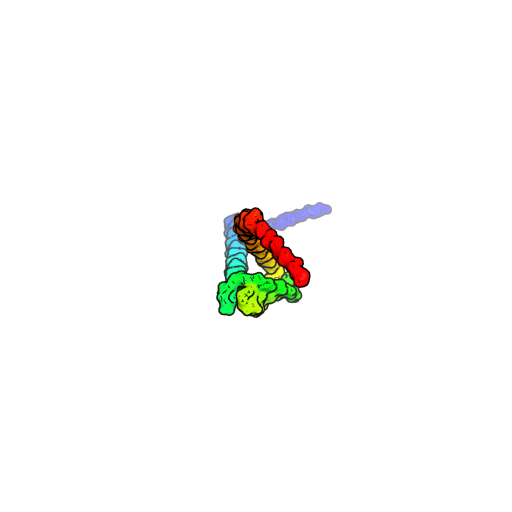O O . MET A 1 85 ? -3.512 -11.443 -2.464 1.00 86.12 85 MET A O 1
ATOM 640 N N . VAL A 1 86 ? -3.430 -10.899 -4.642 1.00 88.06 86 VAL A N 1
ATOM 641 C CA . VAL A 1 86 ? -2.031 -11.275 -4.853 1.00 88.06 86 VAL A CA 1
ATOM 642 C C . VAL A 1 86 ? -1.248 -9.998 -5.116 1.00 88.06 86 VAL A C 1
ATOM 644 O O . VAL A 1 86 ? -1.656 -9.184 -5.945 1.00 88.06 86 VAL A O 1
ATOM 647 N N . THR A 1 87 ? -0.153 -9.804 -4.391 1.00 85.75 87 THR A N 1
ATOM 648 C CA . THR A 1 87 ? 0.724 -8.636 -4.526 1.00 85.75 87 THR A CA 1
ATOM 649 C C . THR A 1 87 ? 2.187 -9.050 -4.448 1.00 85.75 87 THR A C 1
ATOM 651 O O . THR A 1 87 ? 2.513 -10.175 -4.069 1.00 85.75 87 THR A O 1
ATOM 654 N N . ASN A 1 88 ? 3.083 -8.141 -4.824 1.00 85.88 88 AS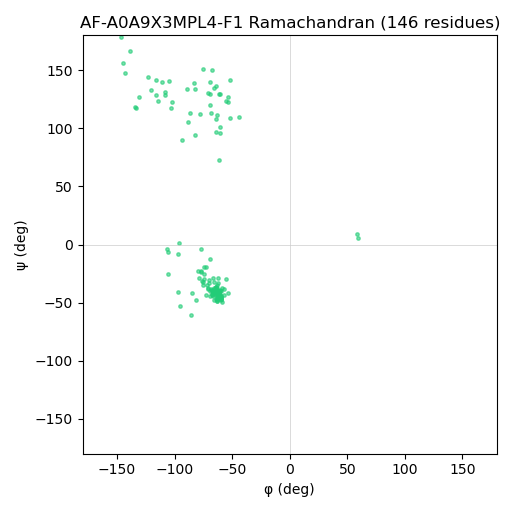N A N 1
ATOM 655 C CA . ASN A 1 88 ? 4.502 -8.313 -4.559 1.00 85.88 88 ASN A CA 1
ATOM 656 C C . ASN A 1 88 ? 4.758 -8.189 -3.049 1.00 85.88 88 ASN A C 1
ATOM 658 O O . ASN A 1 88 ? 4.184 -7.320 -2.385 1.00 85.88 88 ASN A O 1
ATOM 662 N N . HIS A 1 89 ? 5.635 -9.036 -2.513 1.00 81.50 89 HIS A N 1
ATOM 663 C CA . HIS A 1 89 ? 6.026 -8.995 -1.106 1.00 81.50 89 HIS A CA 1
ATOM 664 C C . HIS A 1 89 ? 6.592 -7.624 -0.693 1.00 81.50 89 HIS A C 1
ATOM 666 O O . HIS A 1 89 ? 6.264 -7.124 0.381 1.00 81.50 89 HIS A O 1
ATOM 672 N N . ALA A 1 90 ? 7.375 -6.974 -1.560 1.00 80.00 90 ALA A N 1
ATOM 673 C CA . ALA A 1 90 ? 7.933 -5.650 -1.277 1.00 80.00 90 ALA A CA 1
ATOM 674 C C . ALA A 1 90 ? 6.841 -4.577 -1.105 1.00 80.00 90 ALA A C 1
ATOM 676 O O . ALA A 1 90 ? 6.911 -3.763 -0.183 1.00 80.00 90 ALA A O 1
ATOM 677 N N . ASP A 1 91 ? 5.808 -4.609 -1.954 1.00 79.75 91 ASP A N 1
ATOM 678 C CA . ASP A 1 91 ? 4.663 -3.699 -1.847 1.00 79.75 91 ASP A CA 1
ATOM 679 C C . ASP A 1 91 ? 3.835 -3.987 -0.588 1.00 79.75 91 ASP A C 1
ATOM 681 O O . ASP A 1 91 ? 3.415 -3.056 0.099 1.00 79.75 91 ASP A O 1
ATOM 685 N N . LEU A 1 92 ? 3.650 -5.266 -0.239 1.00 81.69 92 LEU A N 1
ATOM 686 C CA . LEU A 1 92 ? 2.928 -5.664 0.969 1.00 81.69 92 LEU A CA 1
ATOM 687 C C . LEU A 1 92 ? 3.585 -5.121 2.240 1.00 81.69 92 LEU A C 1
ATOM 689 O O . LEU A 1 92 ? 2.903 -4.560 3.092 1.00 81.69 92 LEU A O 1
ATOM 693 N N . VAL A 1 93 ? 4.904 -5.278 2.367 1.00 82.88 93 VAL A N 1
ATOM 694 C CA . VAL A 1 93 ? 5.648 -4.814 3.547 1.00 82.88 93 VAL A CA 1
ATOM 695 C C . VAL A 1 93 ? 5.483 -3.306 3.737 1.00 82.88 93 VAL A C 1
ATOM 697 O O . VAL A 1 93 ? 5.375 -2.832 4.869 1.00 82.88 93 VAL A O 1
ATOM 700 N N . TRP A 1 94 ? 5.455 -2.544 2.643 1.00 81.81 94 TRP A N 1
ATOM 701 C CA . TRP A 1 94 ? 5.239 -1.103 2.706 1.00 81.81 94 TRP A CA 1
ATOM 702 C C . TRP A 1 94 ? 3.808 -0.752 3.139 1.00 81.81 94 TRP A C 1
ATOM 704 O O . TRP A 1 94 ? 3.641 0.086 4.024 1.00 81.81 94 TRP A O 1
ATOM 714 N N . GLU A 1 95 ? 2.792 -1.422 2.587 1.00 78.94 95 GLU A N 1
ATOM 715 C CA . GLU A 1 95 ? 1.381 -1.204 2.948 1.00 78.94 95 GLU A CA 1
ATOM 716 C C . GLU A 1 95 ? 1.082 -1.576 4.406 1.00 78.94 95 GLU A C 1
ATOM 718 O O . GLU A 1 95 ? 0.445 -0.803 5.118 1.00 78.94 95 GLU A O 1
ATOM 723 N N . VAL A 1 96 ? 1.595 -2.710 4.896 1.00 82.56 96 VAL A N 1
ATOM 724 C CA . VAL A 1 96 ? 1.428 -3.113 6.306 1.00 82.56 96 VAL A CA 1
ATOM 725 C C . VAL A 1 96 ? 2.034 -2.067 7.238 1.00 82.56 96 VAL A C 1
ATOM 727 O O . VAL A 1 96 ? 1.394 -1.654 8.201 1.00 82.56 96 VAL A O 1
ATOM 730 N N . LYS A 1 97 ? 3.233 -1.563 6.917 1.00 84.69 97 LYS A N 1
ATOM 731 C CA . LYS A 1 97 ? 3.866 -0.485 7.690 1.00 84.69 97 LYS A CA 1
ATOM 732 C C . LYS A 1 97 ? 3.076 0.822 7.644 1.00 84.69 97 LYS A C 1
ATOM 734 O O . LYS A 1 97 ? 3.065 1.549 8.634 1.00 84.69 97 LYS A O 1
ATOM 739 N N . ALA A 1 98 ? 2.462 1.150 6.508 1.00 81.56 98 ALA A N 1
ATOM 740 C CA . ALA A 1 98 ? 1.621 2.336 6.388 1.00 81.56 98 ALA A CA 1
ATOM 741 C C . ALA A 1 98 ? 0.358 2.209 7.255 1.00 81.56 98 ALA A C 1
ATOM 743 O O . ALA A 1 98 ? 0.045 3.134 7.996 1.00 81.56 98 ALA A O 1
ATOM 744 N N . LEU A 1 99 ? -0.301 1.047 7.241 1.00 80.12 99 LEU A N 1
ATOM 745 C CA . LEU A 1 99 ? -1.477 0.774 8.073 1.00 80.12 99 LEU A CA 1
ATOM 746 C C . LEU A 1 99 ? -1.164 0.806 9.569 1.00 80.12 99 LEU A C 1
ATOM 748 O O . LEU A 1 99 ? -1.939 1.363 10.341 1.00 80.12 99 LEU A O 1
ATOM 752 N N . ASP A 1 100 ? -0.030 0.241 9.983 1.00 84.25 100 ASP A N 1
ATOM 753 C CA . ASP A 1 100 ? 0.407 0.309 11.380 1.00 84.25 100 ASP A CA 1
ATOM 754 C C . ASP A 1 100 ? 0.671 1.749 11.819 1.00 84.25 100 ASP A C 1
ATOM 756 O O . ASP A 1 100 ? 0.305 2.136 12.928 1.00 84.25 100 ASP A O 1
ATOM 760 N N . ARG A 1 101 ? 1.257 2.569 10.940 1.00 84.38 101 ARG A N 1
ATOM 761 C CA . ARG A 1 101 ? 1.448 3.994 11.213 1.00 84.38 101 ARG A CA 1
ATOM 762 C C . ARG A 1 101 ? 0.110 4.715 11.361 1.00 84.38 101 ARG A C 1
ATOM 764 O O . ARG A 1 101 ? -0.059 5.455 12.324 1.00 84.38 101 ARG A O 1
ATOM 771 N N . ASP A 1 102 ? -0.834 4.481 10.455 1.00 81.88 102 ASP A N 1
ATOM 772 C CA . ASP A 1 102 ? -2.161 5.102 10.520 1.00 81.88 102 ASP A CA 1
ATOM 773 C C . ASP A 1 102 ? -2.903 4.676 11.800 1.00 81.88 102 ASP A C 1
ATOM 775 O O . ASP A 1 102 ? -3.490 5.513 12.483 1.00 81.88 102 ASP A O 1
ATOM 779 N N . ARG A 1 103 ? -2.797 3.402 12.205 1.00 83.38 103 ARG A N 1
ATOM 780 C CA . ARG A 1 103 ? -3.324 2.915 13.492 1.00 83.38 103 ARG A CA 1
ATOM 781 C C . ARG A 1 103 ? -2.707 3.631 14.682 1.00 83.38 103 ARG A C 1
ATOM 783 O O . ARG A 1 103 ? -3.435 4.018 15.587 1.00 83.38 103 ARG A O 1
ATOM 790 N N . GLN A 1 104 ? -1.389 3.809 14.689 1.00 88.31 104 GLN A N 1
ATOM 791 C CA . GLN A 1 104 ? -0.705 4.533 15.760 1.00 88.31 104 GLN A CA 1
ATOM 792 C C . GLN A 1 104 ? -1.181 5.985 15.850 1.00 88.31 104 GLN A C 1
ATOM 794 O O . GLN A 1 104 ? -1.407 6.470 16.954 1.00 88.31 104 GLN A O 1
ATOM 799 N N . VAL A 1 105 ? -1.379 6.653 14.710 1.00 86.31 105 VAL A N 1
ATOM 800 C CA . VAL A 1 105 ? -1.907 8.025 14.663 1.00 86.31 105 VAL A CA 1
ATOM 801 C C . VAL A 1 105 ? -3.326 8.081 15.228 1.00 86.31 105 VAL A C 1
ATOM 803 O O . VAL A 1 105 ? -3.582 8.889 16.114 1.00 86.31 105 VAL A O 1
ATOM 806 N N . ILE A 1 106 ? -4.218 7.189 14.786 1.00 82.44 106 ILE A N 1
ATOM 807 C CA . ILE A 1 106 ? -5.604 7.131 15.273 1.00 82.44 106 ILE A CA 1
ATOM 808 C C . ILE A 1 106 ? -5.642 6.839 16.778 1.00 82.44 106 ILE A C 1
ATOM 810 O O . ILE A 1 106 ? -6.360 7.507 17.515 1.00 82.44 106 ILE A O 1
ATOM 814 N N . CYS A 1 107 ? -4.855 5.873 17.260 1.00 86.88 107 CYS A N 1
ATOM 815 C CA . CYS A 1 107 ? -4.782 5.566 18.689 1.00 86.88 107 CYS A CA 1
ATOM 816 C C . CYS A 1 107 ? -4.278 6.763 19.506 1.00 86.88 107 CYS A C 1
ATOM 818 O O . CYS A 1 107 ? -4.841 7.052 20.559 1.00 86.88 107 CYS A O 1
ATOM 820 N N . ALA A 1 108 ? -3.259 7.476 19.017 1.00 89.25 108 ALA A N 1
ATOM 821 C CA . ALA A 1 108 ? -2.742 8.670 19.680 1.00 89.25 108 ALA A CA 1
ATOM 822 C C . ALA A 1 108 ? -3.770 9.814 19.702 1.00 89.25 108 ALA A C 1
ATOM 824 O O . ALA A 1 108 ? -3.868 10.533 20.693 1.00 89.25 108 ALA A O 1
ATOM 825 N N . GLU A 1 109 ? -4.555 9.979 18.636 1.00 88.69 109 GLU A N 1
ATOM 826 C CA . GLU A 1 109 ? -5.629 10.975 18.570 1.00 88.69 109 GLU A CA 1
ATOM 827 C C . GLU A 1 109 ? -6.774 10.638 19.536 1.00 88.69 109 GLU A C 1
ATOM 829 O O . GLU A 1 109 ? -7.234 11.510 20.270 1.00 88.69 109 GLU A O 1
ATOM 834 N N . ILE A 1 110 ? -7.179 9.365 19.619 1.00 87.50 110 ILE A N 1
ATOM 835 C CA . ILE A 1 110 ? -8.171 8.899 20.602 1.00 87.50 110 ILE A CA 1
ATOM 836 C C . ILE A 1 110 ? -7.676 9.160 22.030 1.00 87.50 110 ILE A C 1
ATOM 838 O O . ILE A 1 110 ? -8.420 9.705 22.843 1.00 87.50 110 ILE A O 1
ATOM 842 N N . GLU A 1 111 ? -6.415 8.844 22.333 1.00 88.00 111 GLU A N 1
ATOM 843 C CA . GLU A 1 111 ? -5.829 9.104 23.654 1.00 88.00 111 GLU A CA 1
ATOM 844 C C . GLU A 1 111 ? -5.826 10.607 23.990 1.00 88.00 111 GLU A C 1
ATOM 846 O O . GLU A 1 111 ? -6.148 10.998 25.114 1.00 88.00 111 GLU A O 1
ATOM 851 N N . GLN A 1 112 ? -5.553 11.471 23.006 1.00 85.75 112 GLN A N 1
ATOM 852 C CA . GLN A 1 112 ? -5.652 12.924 23.170 1.00 85.75 112 GLN A CA 1
ATOM 853 C C . GLN A 1 112 ? -7.086 13.412 23.411 1.00 85.75 112 GLN A C 1
ATOM 855 O O . GLN A 1 112 ? -7.261 14.389 24.139 1.00 85.75 112 GLN A O 1
ATOM 860 N N . LEU A 1 113 ? -8.098 12.751 22.842 1.00 82.81 113 LEU A N 1
ATOM 861 C CA . LEU A 1 113 ? -9.515 13.084 23.026 1.00 82.81 113 LEU A CA 1
ATOM 862 C C . LEU A 1 113 ? -10.092 12.570 24.359 1.00 82.81 113 LEU A C 1
ATOM 864 O O . LEU A 1 113 ? -10.969 13.220 24.924 1.00 82.81 113 LEU A O 1
ATOM 868 N N . GLU A 1 114 ? -9.581 11.469 24.916 1.00 71.75 114 GLU A N 1
ATOM 869 C CA . GLU A 1 114 ? -10.008 10.960 26.234 1.00 71.75 114 GLU A CA 1
ATOM 870 C C . GLU A 1 114 ? -9.461 11.790 27.416 1.00 71.75 114 GLU A C 1
ATOM 872 O O . GLU A 1 114 ? -10.058 11.840 28.500 1.00 71.75 114 GLU A O 1
ATOM 877 N N . LEU A 1 115 ? -8.327 12.473 27.226 1.00 62.41 115 LEU A N 1
ATOM 878 C CA . LEU A 1 115 ? -7.705 13.339 28.234 1.00 62.41 115 LEU A CA 1
ATOM 879 C C . LEU A 1 115 ? -8.572 14.545 28.673 1.00 62.41 115 LEU A C 1
ATOM 881 O O . LEU A 1 115 ? -8.664 14.782 29.884 1.00 62.41 115 LEU A O 1
ATOM 885 N N . PRO A 1 116 ? -9.233 15.310 27.779 1.00 56.44 116 PRO A N 1
ATOM 886 C CA . PRO A 1 116 ? -10.115 16.406 28.184 1.00 56.44 116 PRO A CA 1
ATOM 887 C C . PRO A 1 116 ? -11.408 15.928 28.860 1.00 56.44 116 PRO A C 1
ATOM 889 O O . PRO A 1 116 ? -11.903 16.603 29.766 1.00 56.44 116 PRO A O 1
ATOM 892 N N . GLU A 1 117 ? -11.938 14.754 28.506 1.00 55.03 117 GLU A N 1
ATOM 893 C CA . GLU A 1 117 ? -13.196 14.259 29.082 1.00 55.03 117 GLU A CA 1
ATOM 894 C C . GLU A 1 117 ? -13.028 13.842 30.557 1.00 55.03 117 GLU A C 1
ATOM 896 O O . GLU A 1 117 ? -13.856 14.179 31.410 1.00 55.03 117 GLU A O 1
ATOM 901 N N . ARG A 1 118 ? -11.890 13.229 30.920 1.00 53.38 118 ARG A N 1
ATOM 902 C CA . ARG A 1 118 ? -11.578 12.903 32.328 1.00 53.38 118 ARG A CA 1
ATOM 903 C C . ARG A 1 118 ? -11.367 14.138 33.212 1.00 53.38 118 ARG A C 1
ATOM 905 O O . ARG A 1 118 ? -11.655 14.083 34.412 1.00 53.38 118 ARG A O 1
ATOM 912 N N . GLN A 1 119 ? -10.903 15.258 32.656 1.00 52.75 119 GLN A N 1
ATOM 913 C CA . GLN A 1 119 ? -10.772 16.513 33.411 1.00 52.75 119 GLN A CA 1
ATOM 914 C C . GLN A 1 119 ? -12.118 17.219 33.627 1.00 52.75 119 GLN A C 1
ATOM 916 O O . GLN A 1 119 ? -12.315 17.848 34.668 1.00 52.75 119 GLN A O 1
ATOM 921 N N . LEU A 1 120 ? -13.065 17.087 32.696 1.00 54.38 120 LEU A N 1
ATOM 922 C CA . LEU A 1 120 ? -14.402 17.668 32.841 1.00 54.38 120 LEU A CA 1
ATOM 923 C C . LEU A 1 120 ? -15.245 16.901 33.874 1.00 54.38 120 LEU A C 1
ATOM 925 O O . LEU A 1 120 ? -15.823 17.519 34.767 1.00 54.38 120 LEU A O 1
ATOM 929 N N . VAL A 1 121 ? -15.217 15.563 33.854 1.00 56.81 121 VAL A N 1
ATOM 930 C CA . VAL A 1 121 ? -15.966 14.737 34.825 1.00 56.81 121 VAL A CA 1
ATOM 931 C C . VAL A 1 121 ? -15.465 14.933 36.265 1.00 56.81 121 VAL A C 1
ATOM 933 O O . VAL A 1 121 ? -16.256 14.963 37.211 1.00 56.81 121 VAL A O 1
ATOM 936 N N . THR A 1 122 ? -14.156 15.109 36.468 1.00 55.31 122 THR A N 1
ATOM 937 C CA . THR A 1 122 ? -13.597 15.326 37.817 1.00 55.31 122 THR A CA 1
ATOM 938 C C . THR A 1 122 ? -13.872 16.730 38.366 1.00 55.31 122 THR A C 1
ATOM 940 O O . THR A 1 122 ? -14.047 16.883 39.579 1.00 55.31 122 THR A O 1
ATOM 943 N N . ARG A 1 123 ? -13.988 17.751 37.506 1.00 54.59 123 ARG A N 1
ATOM 944 C CA . ARG A 1 123 ? -14.302 19.129 37.921 1.00 54.59 123 ARG A CA 1
ATOM 945 C C . ARG A 1 123 ? -15.740 19.272 38.436 1.00 54.59 123 ARG A C 1
ATOM 947 O O . ARG A 1 123 ? -15.944 19.910 39.471 1.00 54.59 123 ARG A O 1
ATOM 954 N N . ASP A 1 124 ? -16.706 18.610 37.803 1.00 55.31 124 ASP A N 1
ATOM 955 C CA . ASP A 1 124 ? -18.111 18.632 38.241 1.00 55.31 124 ASP A CA 1
ATOM 956 C C . ASP A 1 124 ? -18.358 17.751 39.482 1.00 55.31 124 ASP A C 1
ATOM 958 O O . ASP A 1 124 ? -19.142 18.101 40.374 1.00 55.31 124 ASP A O 1
ATOM 962 N N . GLY A 1 125 ? -17.612 16.649 39.628 1.00 55.47 125 GLY A N 1
ATOM 963 C CA . GLY A 1 125 ? -17.648 15.811 40.83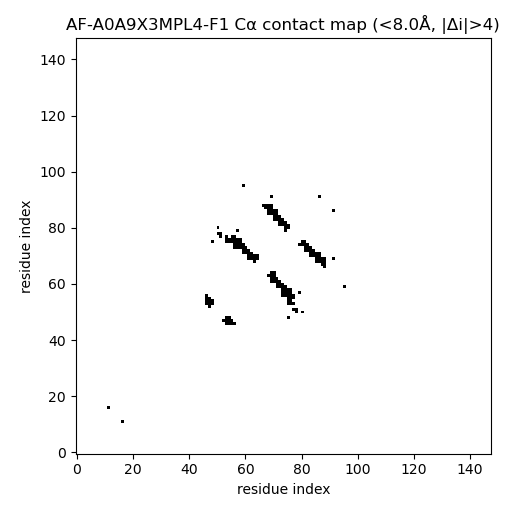3 1.00 55.47 125 GLY A CA 1
ATOM 964 C C . GLY A 1 125 ? -17.239 16.562 42.110 1.00 55.47 125 GLY A C 1
ATOM 965 O O . GLY A 1 125 ? -17.887 16.419 43.153 1.00 55.47 125 GLY A O 1
ATOM 966 N N . HIS A 1 126 ? -16.220 17.425 42.031 1.00 55.75 126 HIS A N 1
ATOM 967 C CA . HIS A 1 126 ? -15.774 18.238 43.168 1.00 55.75 126 HIS A CA 1
ATOM 968 C C . HIS A 1 126 ? -16.757 19.354 43.547 1.00 55.75 126 HIS A C 1
ATOM 970 O O . HIS A 1 126 ? -16.977 19.583 44.741 1.00 55.75 126 HIS A O 1
ATOM 976 N N . ALA A 1 127 ? -17.400 20.001 42.569 1.00 57.06 127 ALA A N 1
ATOM 977 C CA . ALA A 1 127 ? -18.429 21.007 42.837 1.00 57.06 127 ALA A CA 1
ATOM 978 C C . ALA A 1 127 ? -19.629 20.399 43.591 1.00 57.06 127 ALA A C 1
ATOM 980 O O . ALA A 1 127 ? -20.131 20.974 44.558 1.00 57.06 127 ALA A O 1
ATOM 981 N N . THR A 1 128 ? -20.033 19.182 43.223 1.00 56.88 128 THR A N 1
ATOM 982 C CA . THR A 1 128 ? -21.187 18.504 43.835 1.00 56.88 128 THR A CA 1
ATOM 983 C C . THR A 1 128 ? -20.883 17.958 45.241 1.00 56.88 128 THR A C 1
ATOM 985 O O . THR A 1 128 ? -21.740 17.991 46.132 1.00 56.88 128 THR A O 1
ATOM 988 N N . ALA A 1 129 ? -19.651 17.494 45.485 1.00 57.81 129 ALA A N 1
ATOM 989 C CA . ALA A 1 129 ? -19.215 17.019 46.801 1.00 57.81 129 ALA A CA 1
ATOM 990 C C . ALA A 1 129 ? -19.121 18.156 47.842 1.00 57.81 129 ALA A C 1
ATOM 992 O O . ALA A 1 129 ? -19.532 17.974 48.993 1.00 57.81 129 ALA A O 1
ATOM 993 N N . ALA A 1 130 ? -18.661 19.346 47.438 1.00 58.34 130 ALA A N 1
ATOM 994 C CA . ALA A 1 130 ? -18.587 20.523 48.309 1.00 58.34 130 ALA A CA 1
ATOM 995 C C . ALA A 1 130 ? -19.977 21.020 48.763 1.00 58.34 130 ALA A C 1
ATOM 997 O O . ALA A 1 130 ? -20.170 21.390 49.927 1.00 58.34 130 ALA A O 1
ATOM 998 N N . VAL A 1 131 ? -20.981 20.956 47.882 1.00 58.34 131 VAL A N 1
ATOM 999 C CA . VAL A 1 131 ? -22.368 21.333 48.213 1.00 58.34 131 VAL A CA 1
ATOM 1000 C C . VAL A 1 131 ? -22.993 20.359 49.224 1.00 58.34 131 VAL A C 1
ATOM 1002 O O . VAL A 1 131 ? -23.651 20.792 50.173 1.00 58.34 131 VAL A O 1
ATOM 1005 N N . ARG A 1 132 ? -22.741 19.045 49.111 1.00 57.34 132 ARG A N 1
ATOM 1006 C CA . ARG A 1 132 ? -23.246 18.055 50.087 1.00 57.34 132 ARG A CA 1
ATOM 1007 C C . ARG A 1 132 ? -22.607 18.176 51.470 1.00 57.34 132 ARG A C 1
ATOM 1009 O O . ARG A 1 132 ? -23.318 18.054 52.467 1.00 57.34 132 ARG A O 1
ATOM 1016 N N . ALA A 1 133 ? -21.303 18.445 51.547 1.00 57.97 133 ALA A N 1
ATOM 1017 C CA . ALA A 1 133 ? -20.616 18.645 52.826 1.00 57.97 133 ALA A CA 1
ATOM 1018 C C . ALA A 1 133 ? -21.169 19.858 53.600 1.00 57.97 133 ALA A C 1
ATOM 1020 O O . ALA A 1 133 ? -21.269 19.830 54.827 1.00 57.97 133 ALA A O 1
ATOM 1021 N N . SER A 1 134 ? -21.609 20.889 52.875 1.00 58.47 134 SER A N 1
ATOM 1022 C CA . SER A 1 134 ? -22.191 22.106 53.453 1.00 58.47 134 SER A CA 1
ATOM 1023 C C . SER A 1 134 ? -23.573 21.864 54.080 1.00 58.47 134 SER A C 1
ATOM 1025 O O . SER A 1 134 ? -23.897 22.450 55.110 1.00 58.47 134 SER A O 1
ATOM 1027 N N . HIS A 1 135 ? -24.370 20.944 53.527 1.00 57.72 135 HIS A N 1
ATOM 1028 C CA . HIS A 1 135 ? -25.706 20.623 54.047 1.00 57.72 135 HIS A CA 1
ATOM 1029 C C . HIS A 1 135 ? -25.704 19.685 55.266 1.00 57.72 135 HIS A C 1
ATOM 1031 O O . HIS A 1 135 ? -26.656 19.688 56.050 1.00 57.72 135 HIS A O 1
ATOM 1037 N N . ALA A 1 136 ? -24.648 18.891 55.460 1.00 57.81 136 ALA A N 1
ATOM 1038 C CA . ALA A 1 136 ? -24.561 17.938 56.569 1.00 57.81 136 ALA A CA 1
ATOM 1039 C C . ALA A 1 136 ? -24.285 18.603 57.932 1.00 57.81 136 ALA A C 1
ATOM 1041 O O . ALA A 1 136 ? -24.582 18.017 58.971 1.00 57.81 136 ALA A O 1
ATOM 1042 N N . LYS A 1 137 ? -23.776 19.843 57.954 1.00 58.44 137 LYS A N 1
ATOM 1043 C CA . LYS A 1 137 ? -23.395 20.544 59.194 1.00 58.44 137 LYS A CA 1
ATOM 1044 C C . LYS A 1 137 ? -24.581 21.119 59.991 1.00 58.44 137 LYS A C 1
ATOM 1046 O O . LYS A 1 137 ? -24.374 21.644 61.078 1.00 58.44 137 LYS A O 1
ATOM 1051 N N . GLY A 1 138 ? -25.813 21.010 59.477 1.00 57.69 138 GLY A N 1
ATOM 1052 C CA . GLY A 1 138 ? -27.015 21.606 60.080 1.00 57.69 138 GLY A CA 1
ATOM 1053 C C . GLY A 1 138 ? -27.988 20.648 60.780 1.00 57.69 138 GLY A C 1
ATOM 1054 O O . GLY A 1 138 ? -28.942 21.115 61.396 1.00 57.69 138 GLY A O 1
ATOM 1055 N N . ARG A 1 139 ? -27.805 19.321 60.710 1.00 55.34 139 ARG A N 1
ATOM 1056 C CA . ARG A 1 139 ? -28.702 18.377 61.407 1.00 55.34 139 ARG A CA 1
ATOM 1057 C C . ARG A 1 139 ? -28.151 18.016 62.780 1.00 55.34 139 ARG A C 1
ATOM 1059 O O . ARG A 1 139 ? -27.432 17.035 62.934 1.00 55.34 139 ARG A O 1
ATOM 1066 N N . ALA A 1 140 ? -28.536 18.802 63.780 1.00 62.91 140 ALA A N 1
ATOM 1067 C CA . ALA A 1 140 ? -28.445 18.377 65.169 1.00 62.91 140 ALA A CA 1
ATOM 1068 C C . ALA A 1 140 ? -29.338 17.132 65.380 1.00 62.91 140 ALA A C 1
ATOM 1070 O O . ALA A 1 140 ? -30.504 17.142 64.970 1.00 62.91 140 ALA A O 1
ATOM 1071 N N . PRO A 1 141 ? -28.821 16.047 65.980 1.00 57.97 141 PRO A N 1
ATOM 1072 C CA . PRO A 1 141 ? -29.615 14.865 66.278 1.00 57.97 141 PRO A CA 1
ATOM 1073 C C . PRO A 1 141 ? -30.626 15.191 67.382 1.00 57.97 141 PRO A C 1
ATOM 1075 O O . PRO A 1 141 ? -30.253 15.561 68.493 1.00 57.97 141 PRO A O 1
ATOM 1078 N N . ALA A 1 142 ? -31.916 15.043 67.074 1.00 60.81 142 ALA A N 1
ATOM 1079 C CA . ALA A 1 142 ? -32.975 15.099 68.071 1.00 60.81 142 ALA A CA 1
ATOM 1080 C C . ALA A 1 142 ? -32.799 13.923 69.044 1.00 60.81 142 ALA A C 1
ATOM 1082 O O . ALA A 1 142 ? -33.015 12.760 68.694 1.00 60.81 142 ALA A O 1
ATOM 1083 N N . THR A 1 143 ? -32.372 14.233 70.265 1.00 61.72 143 THR A N 1
ATOM 1084 C CA . THR A 1 143 ? -32.291 13.316 71.399 1.00 61.72 143 THR A CA 1
ATOM 1085 C C . THR A 1 143 ? -33.687 12.791 71.719 1.00 61.72 143 THR A C 1
ATOM 1087 O O . THR A 1 143 ? -34.514 13.467 72.324 1.00 61.72 143 THR A O 1
ATOM 1090 N N . ARG A 1 144 ? -33.973 11.563 71.280 1.00 59.62 144 ARG A N 1
ATOM 1091 C CA . ARG A 1 144 ? -35.210 10.859 71.619 1.00 59.62 144 ARG A CA 1
ATOM 1092 C C . ARG A 1 144 ? -35.035 10.210 72.990 1.00 59.62 144 ARG A C 1
ATOM 1094 O O . ARG A 1 144 ? -34.494 9.115 73.116 1.00 59.62 144 ARG A O 1
ATOM 1101 N N . THR A 1 145 ? -35.465 10.923 74.021 1.00 62.22 145 THR A N 1
ATOM 1102 C CA . THR A 1 145 ? -35.610 10.430 75.392 1.00 62.22 145 THR A CA 1
ATOM 1103 C C . THR A 1 145 ? -36.658 9.318 75.404 1.00 62.22 145 THR A C 1
ATOM 1105 O O . THR A 1 145 ? -37.838 9.557 75.158 1.00 62.22 145 THR A O 1
ATOM 1108 N N . ARG A 1 146 ? -36.226 8.079 75.651 1.00 65.25 146 ARG A N 1
ATOM 1109 C CA . ARG A 1 146 ? -37.114 6.929 75.843 1.00 65.25 146 ARG A CA 1
ATOM 1110 C C . ARG A 1 146 ? -37.470 6.863 77.329 1.00 65.25 146 ARG A C 1
ATOM 1112 O O . ARG A 1 146 ? -36.616 6.536 78.149 1.00 65.25 146 ARG A O 1
ATOM 1119 N N . GLN A 1 147 ? -38.696 7.254 77.669 1.00 60.53 147 GLN A N 1
ATOM 1120 C CA . GLN A 1 147 ? -39.285 6.975 78.979 1.00 60.53 147 GLN A CA 1
ATOM 1121 C C . GLN A 1 147 ? -39.711 5.502 79.065 1.00 60.53 147 GLN A C 1
ATOM 1123 O O . GLN A 1 147 ? -39.950 4.862 78.041 1.00 60.53 147 GLN A O 1
ATOM 1128 N N . ARG A 1 148 ? -39.671 5.018 80.310 1.00 68.81 148 ARG A N 1
ATOM 1129 C CA . ARG A 1 148 ? -39.693 3.629 80.786 1.00 68.81 148 ARG A CA 1
ATOM 1130 C C . ARG A 1 148 ? -40.913 2.820 80.374 1.00 68.81 148 ARG A C 1
ATOM 1132 O O . ARG A 1 148 ? -42.013 3.408 80.340 1.00 68.81 148 ARG A O 1
#

Foldseek 3Di:
DDDDDPPPDPPDPVVNVVVVVVVVVVVVVVVVVVVVVVLVVVVVVVQADPPPRHRAWDDWDWDCPDPFKIKIWTAHPPPRDIDIDIDGPVSVVVVVVVNVVVVVVVVVVVVVVVVVVVVVVVVVVVVVVVVVVVVVVPDDDDPDDDDD

Radius of gyration: 35.95 Å; Cα contacts (8 Å, |Δi|>4): 92; chains: 1; bounding box: 93×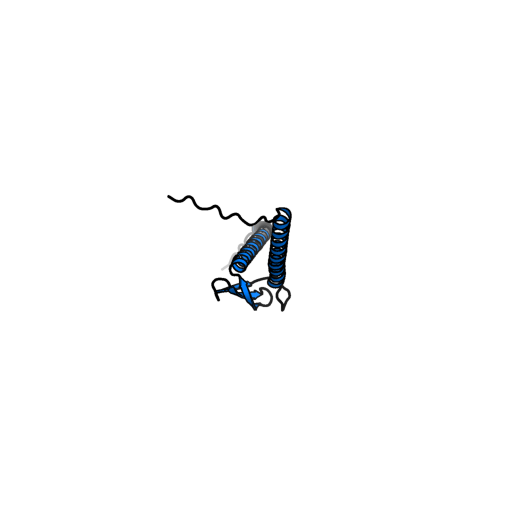40×117 Å

Solvent-accessible surface area (backbone atoms only — not comparable to full-atom values): 8826 Å² total; per-residue (Å²): 137,81,78,76,80,76,77,78,73,74,88,70,53,68,69,60,54,52,52,52,52,52,51,51,50,50,51,50,51,53,52,50,51,49,53,52,50,51,52,55,56,48,53,61,58,67,44,40,33,95,85,79,62,45,63,50,73,65,48,79,48,80,44,78,76,50,97,62,38,22,37,37,40,40,24,30,51,81,82,61,50,75,47,77,48,79,44,44,46,74,60,47,57,53,51,54,52,50,51,53,50,52,50,52,52,52,53,52,52,51,55,60,58,52,55,59,52,59,55,52,58,54,52,55,51,52,56,55,52,56,56,54,60,64,63,63,79,71,70,77,80,80,82,78,82,80,79,133

Secondary structure (DSSP, 8-state):
-------------HHHHHHHHHHHHHHHHHHHHHHHHHHHHHHHHHHS-TTT----EEEEEEEE-SSSEEEEEEEETTT--EEEEEEEHHHHHHHHHHHHHHHHHHHHHHHHHHHHHHHHHHHHHHHHHHHHHHHHTT----------

Sequence (148 aa):
MTLADAEATPGVNPVVAILILSAMAGVLVVVFARTFASAHRSRGKLRHCPVCHGDALRDVRDERISDVSSQVSLQCGECSTWRRMVTNHADLVWEVKALDRDRQVICAEIEQLELPERQLVTRDGHATAAVRASHAKGRAPATRTRQR

Organism: NCBI:txid490573